Protein AF-W1XWA3-F1 (afdb_monomer_lite)

Organism: NCBI:txid408170

Sequence (116 aa):
ILGLGITKLSGGPGDVEVSDFYFTPQTKLNRTTYMIEDGETVELNLTFDAKNKDKIDKDKISYSLDDNKVCNYQKQTYNKCILVGVGEGTTTLRIYYDDKEIQAINIGVGDVDSND

Secondary structure (DSSP, 8-state):
------------SSSEEEEEEEEESPPEEETTEEEE-TT-EEEEEEEEEESSSSPP-GGGEEEEES-TTTEEEEEEETTEEEEEE-SSEEEEEEEEETTEEEEEEEEEES-TT---

Radius of gyration: 14.48 Å; chains: 1; bounding box: 33×37×45 Å

Structure (mmCIF, N/CA/C/O backbone):
data_AF-W1XWA3-F1
#
_entry.id   AF-W1XWA3-F1
#
loop_
_atom_site.group_PDB
_atom_site.id
_atom_site.type_symbol
_atom_site.label_atom_id
_atom_site.label_alt_id
_atom_site.label_comp_id
_atom_site.label_asym_id
_atom_site.label_entity_id
_atom_site.label_seq_id
_atom_site.pdbx_PDB_ins_code
_atom_site.Cartn_x
_atom_site.Cartn_y
_atom_site.Cartn_z
_atom_site.occupancy
_atom_site.B_iso_or_equiv
_atom_site.auth_seq_id
_atom_site.auth_comp_id
_atom_site.auth_asym_id
_atom_site.auth_atom_id
_atom_site.pdbx_PDB_model_num
ATOM 1 N N . ILE A 1 1 ? -2.652 28.202 -12.955 1.00 36.28 1 ILE A N 1
ATOM 2 C CA . ILE A 1 1 ? -3.182 27.712 -11.662 1.00 36.28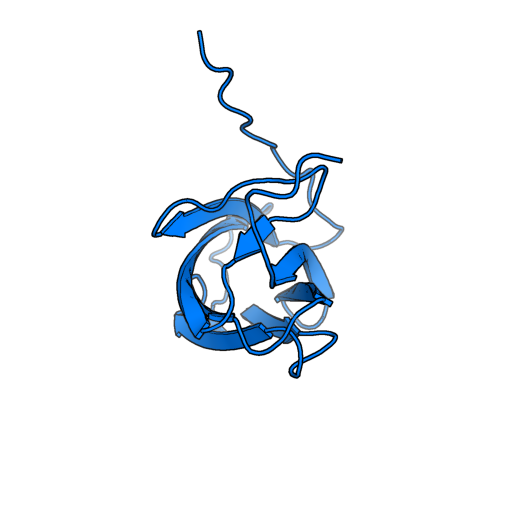 1 ILE A CA 1
ATOM 3 C C . ILE A 1 1 ? -3.273 26.201 -11.814 1.00 36.28 1 ILE A C 1
ATOM 5 O O . ILE A 1 1 ? -4.189 25.732 -12.473 1.00 36.28 1 ILE A O 1
ATOM 9 N N . LEU A 1 2 ? -2.238 25.470 -11.383 1.00 36.50 2 LEU A N 1
ATOM 10 C CA . LEU A 1 2 ? -2.232 24.005 -11.416 1.00 36.50 2 LEU A CA 1
ATOM 11 C C . LEU A 1 2 ? -3.295 23.549 -10.418 1.00 36.50 2 LEU A C 1
ATOM 13 O O . LEU A 1 2 ? -3.173 23.817 -9.224 1.00 36.50 2 LEU A O 1
ATOM 17 N N . GLY A 1 3 ? -4.392 22.999 -10.935 1.00 32.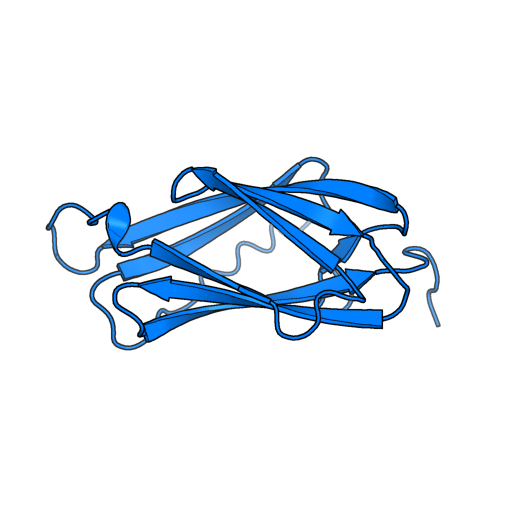41 3 GLY A N 1
ATOM 18 C CA . GLY A 1 3 ? -5.499 22.531 -10.118 1.00 32.41 3 GLY A CA 1
ATOM 19 C C . GLY A 1 3 ? -4.997 21.444 -9.184 1.00 32.41 3 GLY A C 1
ATOM 20 O O . GLY A 1 3 ? -4.574 20.388 -9.645 1.00 32.41 3 GLY A O 1
ATOM 21 N N . LEU A 1 4 ? -5.023 21.722 -7.880 1.00 45.44 4 LEU A N 1
ATOM 22 C CA . LEU A 1 4 ? -4.906 20.700 -6.856 1.00 45.44 4 LEU A CA 1
ATOM 23 C C . LEU A 1 4 ? -6.027 19.684 -7.098 1.00 45.44 4 LEU A C 1
ATOM 25 O O . LEU A 1 4 ? -7.193 19.963 -6.818 1.00 45.44 4 LEU A O 1
ATOM 29 N N . GLY A 1 5 ? -5.685 18.523 -7.646 1.00 36.00 5 GLY A N 1
ATOM 30 C CA . GLY A 1 5 ? -6.585 17.381 -7.735 1.00 36.00 5 GLY A CA 1
ATOM 31 C C . GLY A 1 5 ? -6.729 16.728 -6.366 1.00 36.00 5 GLY A C 1
ATOM 32 O O . GLY A 1 5 ? -6.271 15.609 -6.176 1.00 36.00 5 GLY A O 1
ATOM 33 N N . ILE A 1 6 ? -7.321 17.437 -5.402 1.00 45.97 6 ILE A N 1
ATOM 34 C CA . ILE A 1 6 ? -7.693 16.868 -4.104 1.00 45.97 6 ILE A CA 1
ATOM 35 C C . ILE A 1 6 ? -8.926 16.001 -4.363 1.00 45.97 6 ILE A C 1
ATOM 37 O O . ILE A 1 6 ? -10.059 16.485 -4.367 1.00 45.97 6 ILE A O 1
ATOM 41 N N . THR A 1 7 ? -8.712 14.727 -4.685 1.00 42.03 7 THR A N 1
ATOM 42 C CA . THR A 1 7 ? -9.821 13.788 -4.859 1.00 42.03 7 THR A CA 1
ATOM 43 C C . THR A 1 7 ? -10.262 13.348 -3.476 1.00 42.03 7 THR A C 1
ATOM 45 O O . THR A 1 7 ? -9.670 12.459 -2.878 1.00 42.03 7 THR A O 1
ATOM 48 N N . LYS A 1 8 ? -11.306 13.991 -2.951 1.00 42.47 8 LYS A N 1
ATOM 49 C CA . LYS A 1 8 ? -11.996 13.500 -1.762 1.00 42.47 8 LYS A CA 1
ATOM 50 C C . LYS A 1 8 ? -12.709 12.201 -2.140 1.00 42.47 8 LYS A C 1
ATOM 52 O O . LYS A 1 8 ? -13.696 12.226 -2.876 1.00 42.47 8 LYS A O 1
ATOM 57 N N . LEU A 1 9 ? -12.171 11.076 -1.686 1.00 52.88 9 LEU A N 1
ATOM 58 C CA . LEU A 1 9 ? -12.707 9.745 -1.950 1.00 52.88 9 LEU A CA 1
ATOM 59 C C . LEU A 1 9 ? -13.919 9.542 -1.033 1.00 52.88 9 LEU A C 1
ATOM 61 O O . LEU A 1 9 ? -13.797 9.562 0.186 1.00 52.88 9 LEU A O 1
ATOM 65 N N . SER A 1 10 ? -15.123 9.440 -1.602 1.00 45.22 10 SER A N 1
ATOM 66 C CA . SER A 1 10 ? -16.335 9.173 -0.821 1.00 45.22 10 SER A CA 1
ATOM 67 C C . SER A 1 10 ? -16.305 7.723 -0.330 1.00 45.22 10 SER A C 1
ATOM 69 O O . SER A 1 10 ? -16.428 6.804 -1.142 1.00 45.22 10 SER A O 1
ATOM 71 N N . GLY A 1 11 ? -16.100 7.535 0.976 1.00 45.41 11 GLY A N 1
ATOM 72 C CA . GLY A 1 11 ? -15.711 6.258 1.562 1.00 45.41 11 GLY A CA 1
ATOM 73 C C . GLY A 1 11 ? -16.776 5.169 1.584 1.00 45.41 11 GLY A C 1
ATOM 74 O O . GLY A 1 11 ? -17.981 5.420 1.701 1.00 45.41 11 GLY A O 1
ATOM 75 N N . GLY A 1 12 ? -16.277 3.934 1.534 1.00 46.88 12 GLY A N 1
ATOM 76 C CA . GLY A 1 12 ? -17.040 2.695 1.620 1.00 46.88 12 GLY A CA 1
ATOM 77 C C . GLY A 1 12 ? -17.830 2.515 2.929 1.00 46.88 12 GLY A C 1
ATOM 78 O O . GLY A 1 12 ? -17.842 3.385 3.804 1.00 46.88 12 GLY A O 1
ATOM 79 N N . PRO A 1 13 ? -18.520 1.375 3.093 1.00 50.94 13 PRO A N 1
ATOM 80 C CA . PRO A 1 13 ? -19.511 1.147 4.152 1.00 50.94 13 PRO A CA 1
ATOM 81 C C . PRO A 1 13 ? -18.935 0.983 5.578 1.00 50.94 13 PRO A C 1
ATOM 83 O O . PRO A 1 13 ? -19.663 0.559 6.472 1.00 50.94 13 PRO A O 1
ATOM 86 N N . GLY A 1 14 ? -17.648 1.262 5.802 1.00 61.34 14 GLY A N 1
ATOM 87 C CA . GLY A 1 14 ? -16.967 1.077 7.087 1.00 61.34 14 GLY A CA 1
ATOM 88 C C . GLY A 1 14 ? -16.882 2.342 7.946 1.00 61.34 14 GLY A C 1
ATOM 89 O O . GLY A 1 14 ? -17.054 3.456 7.453 1.00 61.34 14 GLY A O 1
ATOM 90 N N . ASP A 1 15 ? -16.570 2.155 9.231 1.00 80.06 15 ASP A N 1
ATOM 91 C CA . ASP A 1 15 ? -16.331 3.224 10.216 1.00 80.06 15 ASP A CA 1
ATOM 92 C C . ASP A 1 15 ? -15.074 4.058 9.925 1.00 80.06 15 ASP A C 1
ATOM 94 O O . ASP A 1 15 ? -14.908 5.133 10.498 1.00 80.06 15 ASP A O 1
ATOM 98 N N . VAL A 1 16 ? -14.201 3.572 9.038 1.00 88.81 16 VAL A N 1
ATOM 99 C CA . VAL A 1 16 ? -12.920 4.180 8.666 1.00 88.81 16 VAL A CA 1
ATOM 100 C C . VAL A 1 16 ? -12.838 4.306 7.146 1.00 88.81 16 VAL A C 1
ATOM 102 O O . VAL A 1 16 ? -13.225 3.387 6.423 1.00 88.81 16 VAL A O 1
ATOM 105 N N . GLU A 1 17 ? -12.315 5.427 6.661 1.00 91.31 17 GLU A N 1
ATOM 106 C CA . GLU A 1 17 ? -12.029 5.677 5.245 1.00 91.31 17 GLU A CA 1
ATOM 107 C C . GLU A 1 17 ? -10.626 6.268 5.059 1.00 91.31 17 GLU A C 1
ATOM 109 O O . GLU A 1 17 ? -10.050 6.828 5.993 1.00 91.31 17 GLU A O 1
ATOM 114 N N . VAL A 1 18 ? -10.068 6.142 3.851 1.00 93.00 18 VAL A N 1
ATOM 115 C CA . VAL A 1 18 ? -8.869 6.893 3.451 1.00 93.00 18 VAL A CA 1
ATOM 116 C C . VAL A 1 18 ? -9.323 8.276 2.995 1.00 93.00 18 VAL A C 1
ATOM 118 O O . VAL A 1 18 ? -9.998 8.396 1.975 1.00 93.00 18 VAL A O 1
ATOM 121 N N . SER A 1 19 ? -8.975 9.315 3.751 1.00 92.12 19 SER A N 1
ATOM 122 C CA . SER A 1 19 ? -9.372 10.695 3.446 1.00 92.12 19 SER A CA 1
ATOM 123 C C . SER A 1 19 ? -8.403 11.394 2.497 1.00 92.12 19 SER A C 1
ATOM 125 O O . SER A 1 19 ? -8.823 12.259 1.727 1.00 92.12 19 SER A O 1
ATOM 127 N N . ASP A 1 20 ? -7.127 11.003 2.530 1.00 94.81 20 ASP A N 1
ATOM 128 C CA . ASP A 1 20 ? -6.086 11.521 1.645 1.00 94.81 20 ASP A CA 1
ATOM 129 C C . ASP A 1 20 ? -4.904 10.547 1.536 1.00 94.81 20 ASP A C 1
ATOM 131 O O . ASP A 1 20 ? -4.669 9.727 2.433 1.00 94.81 20 ASP A O 1
ATOM 135 N N . PHE A 1 21 ? -4.129 10.659 0.459 1.00 96.50 21 PHE A N 1
ATOM 136 C CA . PHE A 1 21 ? -2.843 9.985 0.320 1.00 96.50 21 PHE A CA 1
ATOM 137 C C . PHE A 1 21 ? -1.909 10.715 -0.644 1.00 96.50 21 PHE A C 1
ATOM 139 O O . PHE A 1 21 ? -2.340 11.392 -1.574 1.00 96.50 21 PHE A O 1
ATOM 146 N N . TYR A 1 22 ? -0.604 10.535 -0.453 1.00 96.12 22 TYR A N 1
ATOM 147 C CA . TYR A 1 22 ? 0.410 11.101 -1.338 1.00 96.12 22 TYR A CA 1
ATOM 148 C C . TYR A 1 22 ? 1.676 10.243 -1.388 1.00 96.12 22 TYR A C 1
ATOM 150 O O . TYR A 1 22 ? 1.976 9.489 -0.457 1.00 96.12 22 TYR A O 1
ATOM 158 N N . PHE A 1 23 ? 2.442 10.403 -2.469 1.00 97.06 23 PHE A N 1
ATOM 159 C CA . PHE A 1 23 ? 3.719 9.719 -2.672 1.00 97.06 23 PHE A CA 1
ATOM 160 C C . PHE A 1 23 ? 4.913 10.635 -2.375 1.00 97.06 23 PHE A C 1
ATOM 162 O O . PHE A 1 23 ? 4.841 11.850 -2.573 1.00 97.06 23 PHE A O 1
ATOM 169 N N . THR A 1 24 ? 6.020 10.069 -1.896 1.00 96.06 24 THR A N 1
ATOM 170 C CA . THR A 1 24 ? 7.311 10.766 -1.768 1.00 96.06 24 THR A CA 1
ATOM 171 C C . THR A 1 24 ? 8.432 9.914 -2.376 1.00 96.06 24 THR A C 1
ATOM 173 O O . THR A 1 24 ? 8.704 8.847 -1.830 1.00 96.06 24 THR A O 1
ATOM 176 N N . PRO A 1 25 ? 9.101 10.363 -3.456 1.00 94.50 25 PRO A N 1
ATOM 177 C CA . PRO A 1 25 ? 8.768 11.541 -4.265 1.00 94.50 25 PRO A CA 1
ATOM 178 C C . PRO A 1 25 ? 7.370 11.440 -4.906 1.00 94.50 25 PRO A C 1
ATOM 180 O O . PRO A 1 25 ? 6.751 10.379 -4.923 1.00 94.50 25 PRO A O 1
ATOM 183 N N . GLN A 1 26 ? 6.844 12.569 -5.387 1.00 91.88 26 GLN A N 1
ATOM 184 C CA . GLN A 1 26 ? 5.544 12.598 -6.064 1.00 91.88 26 GLN A CA 1
ATOM 185 C C . GLN A 1 26 ? 5.607 11.787 -7.365 1.00 91.88 26 GLN A C 1
ATOM 187 O O . GLN A 1 26 ? 6.542 11.947 -8.146 1.00 91.88 26 GLN A O 1
ATOM 192 N N . THR A 1 27 ? 4.601 10.949 -7.603 1.00 89.25 27 THR A N 1
ATOM 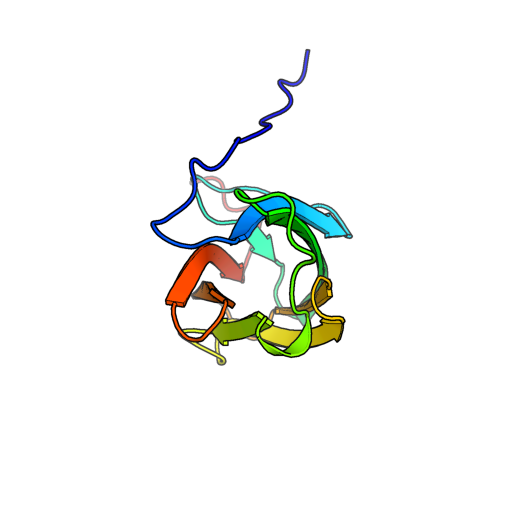193 C CA . THR A 1 27 ? 4.481 10.108 -8.802 1.00 89.25 27 THR A CA 1
ATOM 194 C C . THR A 1 27 ? 3.600 10.779 -9.855 1.00 89.25 27 THR A C 1
ATOM 196 O O . THR A 1 27 ? 2.720 11.584 -9.532 1.00 89.25 27 THR A O 1
ATOM 199 N N . LYS A 1 28 ? 3.810 10.457 -11.139 1.00 91.19 28 LYS A N 1
ATOM 200 C CA . LYS A 1 28 ? 2.908 10.926 -12.203 1.00 91.19 28 LYS A CA 1
ATOM 201 C C . LYS A 1 28 ? 1.617 10.109 -12.181 1.00 91.19 28 LYS A C 1
ATOM 203 O O . LYS A 1 28 ? 1.648 8.894 -12.009 1.00 91.19 28 LYS A O 1
ATOM 208 N N . LEU A 1 29 ? 0.486 10.774 -12.401 1.00 91.38 29 LEU A N 1
ATOM 209 C CA . LEU A 1 29 ? -0.813 10.125 -12.559 1.00 91.38 29 LEU A CA 1
ATOM 210 C C . LEU A 1 29 ? -1.133 9.988 -14.052 1.00 91.38 29 LEU A C 1
ATOM 212 O O . LEU A 1 29 ? -1.381 10.989 -14.724 1.00 91.38 29 LEU A O 1
ATOM 216 N N . ASN A 1 30 ? -1.155 8.759 -14.564 1.00 88.88 30 ASN A N 1
ATOM 217 C CA . ASN A 1 30 ? -1.642 8.448 -15.904 1.00 88.88 30 ASN A CA 1
ATOM 218 C C . ASN A 1 30 ? -3.074 7.908 -15.806 1.00 88.88 30 ASN A C 1
ATOM 220 O O . ASN A 1 30 ? -3.302 6.790 -15.340 1.00 88.88 30 ASN A O 1
ATOM 224 N N . ARG A 1 31 ? -4.054 8.720 -16.223 1.00 88.94 31 ARG A N 1
ATOM 225 C CA . ARG A 1 31 ? -5.495 8.476 -16.025 1.00 88.94 31 ARG A CA 1
ATOM 226 C C . ARG A 1 31 ? -5.827 8.261 -14.544 1.00 88.94 31 ARG A C 1
ATOM 228 O O . ARG A 1 31 ? -6.016 9.224 -13.814 1.00 88.94 31 ARG A O 1
ATOM 235 N N . THR A 1 32 ? -5.898 7.009 -14.108 1.00 90.81 32 THR A N 1
ATOM 236 C CA . THR A 1 32 ? -6.224 6.599 -12.734 1.00 90.81 32 THR A CA 1
ATOM 237 C C . THR A 1 32 ? -5.098 5.798 -12.083 1.00 90.81 32 THR A C 1
ATOM 239 O O . THR A 1 32 ? -5.323 5.193 -11.040 1.00 90.81 32 THR A O 1
ATOM 242 N N . THR A 1 33 ? -3.928 5.737 -12.720 1.00 94.75 33 THR A N 1
ATOM 243 C CA . THR A 1 33 ? -2.803 4.878 -12.342 1.00 94.75 33 THR A CA 1
ATOM 244 C C . THR A 1 33 ? -1.596 5.731 -11.982 1.00 94.75 33 THR A C 1
ATOM 246 O O . THR A 1 33 ? -1.140 6.543 -12.788 1.00 94.75 33 THR A O 1
ATOM 249 N N . TYR A 1 34 ? -1.083 5.558 -10.766 1.00 95.31 34 TYR A N 1
ATOM 250 C CA . TYR A 1 34 ? 0.131 6.227 -10.309 1.00 95.31 34 TYR A CA 1
ATOM 251 C C . TYR A 1 34 ? 1.351 5.459 -10.800 1.00 95.31 34 TYR A C 1
ATOM 253 O O . TYR A 1 34 ? 1.460 4.257 -10.571 1.00 95.31 34 TYR A O 1
ATOM 261 N N . MET A 1 35 ? 2.246 6.158 -11.484 1.00 95.25 35 MET A N 1
ATOM 262 C CA . MET A 1 35 ? 3.380 5.565 -12.179 1.00 95.25 35 MET A CA 1
ATOM 263 C C . MET A 1 35 ? 4.645 5.635 -11.320 1.00 95.25 35 MET A C 1
ATOM 265 O O . MET A 1 35 ? 5.009 6.712 -10.839 1.00 95.25 35 MET A O 1
ATOM 269 N N . ILE A 1 36 ? 5.301 4.491 -11.147 1.00 94.56 36 ILE A N 1
ATOM 270 C CA . ILE A 1 36 ? 6.603 4.320 -10.495 1.00 94.56 36 ILE A CA 1
ATOM 271 C C . ILE A 1 36 ? 7.570 3.795 -11.564 1.00 94.56 36 ILE A C 1
ATOM 273 O O . ILE A 1 36 ? 7.199 2.935 -12.359 1.00 94.56 36 ILE A O 1
ATOM 277 N N . GLU A 1 37 ? 8.793 4.312 -11.622 1.00 92.44 37 GLU A N 1
ATOM 278 C CA . GLU A 1 37 ? 9.804 3.773 -12.542 1.00 92.44 37 GLU A CA 1
ATOM 279 C C . GLU A 1 37 ? 10.257 2.373 -12.092 1.00 92.44 37 GLU A C 1
ATOM 281 O O . GLU A 1 37 ? 10.155 2.005 -10.918 1.00 92.44 37 GLU A O 1
ATOM 286 N N . ASP A 1 38 ? 10.744 1.559 -13.026 1.00 91.94 38 ASP A N 1
ATOM 287 C CA . ASP A 1 38 ? 11.269 0.237 -12.681 1.00 91.94 38 ASP A CA 1
ATOM 288 C C . ASP A 1 38 ? 12.510 0.356 -11.776 1.00 91.94 38 ASP A C 1
ATOM 290 O O . ASP A 1 38 ? 13.404 1.166 -12.020 1.00 91.94 38 ASP A O 1
ATOM 294 N N . GLY A 1 39 ? 12.547 -0.427 -10.696 1.00 92.00 39 GLY A N 1
ATOM 295 C CA . GLY A 1 39 ? 13.580 -0.367 -9.659 1.00 92.00 39 GLY A CA 1
ATOM 296 C C . GLY A 1 39 ? 13.493 0.826 -8.696 1.00 92.00 39 GLY A C 1
ATOM 297 O O . GLY A 1 39 ? 14.222 0.844 -7.700 1.00 92.00 39 GLY A O 1
ATOM 298 N N . GLU A 1 40 ? 12.608 1.798 -8.935 1.00 94.94 40 GLU A N 1
ATOM 299 C CA . GLU A 1 40 ? 12.452 2.963 -8.060 1.00 94.94 40 GLU A CA 1
ATOM 300 C C . GLU A 1 40 ? 11.657 2.645 -6.792 1.00 94.94 40 GLU A C 1
ATOM 302 O O . GLU A 1 40 ? 10.823 1.734 -6.731 1.00 94.94 40 GLU A O 1
ATOM 307 N N . THR A 1 41 ? 11.924 3.435 -5.751 1.00 96.12 41 THR A N 1
ATOM 308 C CA . THR A 1 41 ? 11.276 3.309 -4.443 1.00 96.12 41 THR A CA 1
ATOM 309 C C . THR A 1 41 ? 10.542 4.594 -4.081 1.00 96.12 41 THR A C 1
ATOM 311 O O . THR A 1 41 ? 11.130 5.672 -4.065 1.00 96.12 41 THR A O 1
ATOM 314 N N . VAL A 1 42 ? 9.266 4.477 -3.710 1.00 97.25 42 VAL A N 1
ATOM 315 C CA . VAL A 1 42 ? 8.443 5.615 -3.273 1.00 97.25 42 VAL A CA 1
ATOM 316 C C . VAL A 1 42 ? 7.772 5.334 -1.931 1.00 97.25 42 VAL A C 1
ATOM 318 O O . VAL A 1 42 ? 7.324 4.222 -1.652 1.00 97.25 42 VAL A O 1
ATOM 321 N N . GLU A 1 43 ? 7.662 6.352 -1.082 1.00 98.25 43 GLU A N 1
ATOM 322 C CA . GLU A 1 43 ? 6.852 6.282 0.133 1.00 98.25 43 GLU A CA 1
ATOM 323 C C . GLU A 1 43 ? 5.398 6.640 -0.176 1.00 98.25 43 GLU A C 1
ATOM 325 O O . GLU A 1 43 ? 5.118 7.764 -0.584 1.00 98.25 43 GLU A O 1
ATOM 330 N N . LEU A 1 44 ? 4.459 5.739 0.099 1.00 98.31 44 LEU A N 1
ATOM 331 C CA . LEU A 1 44 ? 3.033 6.047 0.173 1.00 98.31 44 LEU A CA 1
ATOM 332 C C . LEU A 1 44 ? 2.676 6.455 1.605 1.00 98.31 44 LEU A C 1
ATOM 334 O O . LEU A 1 44 ? 2.857 5.673 2.541 1.00 98.31 44 LEU A O 1
ATOM 338 N N . ASN A 1 45 ? 2.130 7.656 1.767 1.00 97.94 45 ASN A N 1
ATOM 339 C CA . ASN A 1 45 ? 1.638 8.185 3.035 1.00 97.94 45 ASN A CA 1
ATOM 340 C C . ASN A 1 45 ? 0.118 8.340 2.961 1.00 97.94 45 ASN A C 1
ATOM 342 O O . ASN A 1 45 ? -0.398 8.864 1.978 1.00 97.94 45 ASN A O 1
ATOM 346 N N . LEU A 1 46 ? -0.581 7.889 4.001 1.00 96.81 46 LEU A N 1
ATOM 347 C CA . LEU A 1 46 ? -2.041 7.833 4.067 1.00 96.81 46 LEU A CA 1
ATOM 348 C C . LEU A 1 46 ? -2.570 8.642 5.254 1.00 96.81 46 LEU A C 1
ATOM 350 O O . LEU A 1 46 ? -1.968 8.664 6.335 1.00 96.81 46 LEU A O 1
ATOM 354 N N . THR A 1 47 ? -3.740 9.241 5.063 1.00 95.56 47 THR A N 1
ATOM 355 C CA . THR A 1 47 ? -4.564 9.821 6.125 1.00 95.56 47 THR A CA 1
ATOM 356 C C . THR A 1 47 ? -5.863 9.033 6.207 1.00 95.56 47 THR A C 1
ATOM 358 O O . THR A 1 47 ? -6.500 8.763 5.189 1.00 95.56 47 THR A O 1
ATOM 361 N N . PHE A 1 48 ? -6.233 8.638 7.424 1.00 92.81 48 PHE A N 1
ATOM 362 C CA . PHE A 1 48 ? -7.473 7.921 7.689 1.00 92.81 48 PHE A CA 1
ATOM 363 C C . PHE A 1 48 ? -8.386 8.770 8.561 1.00 92.81 48 PHE A C 1
ATOM 365 O O . PHE A 1 48 ? -7.937 9.291 9.586 1.00 92.81 48 PHE A O 1
ATOM 372 N N . ASP A 1 49 ? -9.663 8.808 8.201 1.00 90.94 49 ASP A N 1
ATOM 373 C CA . ASP A 1 49 ? -10.709 9.453 8.985 1.00 90.94 49 ASP A CA 1
ATOM 374 C C . ASP A 1 49 ? -11.668 8.391 9.527 1.00 90.94 49 ASP A C 1
ATOM 376 O O . ASP A 1 49 ? -11.995 7.415 8.848 1.00 90.94 49 ASP A O 1
ATOM 380 N N . ALA A 1 50 ? -12.128 8.588 10.763 1.00 87.88 50 ALA A N 1
ATOM 381 C CA . ALA A 1 50 ? -13.200 7.794 11.346 1.00 87.88 50 ALA A CA 1
ATOM 382 C C . ALA A 1 50 ? -14.530 8.542 11.189 1.00 87.88 50 ALA A C 1
ATOM 384 O O . ALA A 1 50 ? -14.644 9.710 11.571 1.00 87.88 50 ALA A O 1
ATOM 385 N N . LYS A 1 51 ? -15.549 7.873 10.643 1.00 79.56 51 LYS A N 1
ATOM 386 C CA . LYS A 1 51 ? -16.895 8.448 10.461 1.00 79.56 51 LYS A CA 1
ATOM 387 C C . LYS A 1 51 ? -17.589 8.685 11.801 1.00 79.56 51 LYS A C 1
ATOM 389 O O . LYS A 1 51 ? -18.312 9.665 11.974 1.00 79.56 51 LYS A O 1
ATOM 394 N N . ASN A 1 52 ? -17.321 7.805 12.758 1.00 74.06 52 ASN A N 1
ATOM 395 C CA . ASN A 1 52 ? -17.755 7.917 14.141 1.00 74.06 52 ASN A CA 1
ATOM 396 C C . ASN A 1 52 ? -16.555 8.400 14.964 1.00 74.06 52 ASN A C 1
ATOM 398 O O . ASN A 1 52 ? -15.432 8.012 14.671 1.00 74.06 52 ASN A O 1
ATOM 402 N N . LYS A 1 53 ? -16.761 9.260 15.974 1.00 66.00 53 LYS A N 1
ATOM 403 C CA . LYS A 1 53 ? -15.697 9.939 16.762 1.00 66.00 53 LYS A CA 1
ATOM 404 C C . LYS A 1 53 ? -14.765 8.996 17.554 1.00 66.00 53 LYS A C 1
ATOM 406 O O . LYS A 1 53 ? -14.033 9.452 18.434 1.00 66.00 53 LYS A O 1
ATOM 411 N N . ASP A 1 54 ? -14.820 7.704 17.275 1.00 72.56 54 ASP A N 1
ATOM 412 C CA . ASP A 1 54 ? -13.974 6.687 17.855 1.00 72.56 54 ASP A CA 1
ATOM 413 C C . ASP A 1 54 ? -12.552 6.776 17.301 1.00 72.56 54 ASP A C 1
ATOM 415 O O . ASP A 1 54 ? -12.279 7.234 16.189 1.00 72.56 54 ASP A O 1
ATOM 419 N N . LYS A 1 55 ? -11.609 6.332 18.125 1.00 84.12 55 LYS A N 1
ATOM 420 C CA . LYS A 1 55 ? -10.211 6.230 17.730 1.00 84.12 55 LYS A CA 1
ATOM 421 C C . LYS A 1 55 ? -10.058 5.076 16.738 1.00 84.12 55 LYS A C 1
ATOM 423 O O . LYS A 1 55 ? -10.469 3.959 17.031 1.00 84.12 55 LYS A O 1
ATOM 428 N N . ILE A 1 56 ? -9.382 5.332 15.620 1.00 89.62 56 ILE A N 1
ATOM 429 C CA . ILE A 1 56 ? -9.021 4.295 14.646 1.00 89.62 56 ILE A CA 1
ATOM 430 C C . ILE A 1 56 ? -8.115 3.256 15.315 1.00 89.62 56 ILE A C 1
ATOM 432 O O . ILE A 1 56 ? -7.046 3.590 15.842 1.00 89.62 56 ILE A O 1
ATOM 436 N N . ASP A 1 57 ? -8.539 1.995 15.262 1.00 91.56 57 ASP A N 1
ATOM 437 C CA . ASP A 1 57 ? -7.715 0.849 15.640 1.00 91.56 57 ASP A CA 1
ATOM 438 C C . ASP A 1 57 ? -6.687 0.555 14.535 1.00 91.56 57 ASP A C 1
ATOM 440 O O . ASP A 1 57 ? -7.018 0.112 13.437 1.00 91.56 57 ASP A O 1
ATOM 444 N N . LYS A 1 58 ? -5.419 0.843 14.820 1.00 92.62 58 LYS A N 1
ATOM 445 C CA . LYS A 1 58 ? -4.323 0.790 13.844 1.00 92.62 58 LYS A CA 1
ATOM 446 C C . LYS A 1 58 ? -3.924 -0.636 13.472 1.00 92.62 58 LYS A C 1
ATOM 448 O O . LYS A 1 58 ? -3.348 -0.835 12.399 1.00 92.62 58 LYS A O 1
ATOM 453 N N . ASP A 1 59 ? -4.226 -1.602 14.335 1.00 92.62 59 ASP A N 1
ATOM 454 C CA . ASP A 1 59 ? -3.858 -3.004 14.132 1.00 92.62 59 ASP A CA 1
ATOM 455 C C . ASP A 1 59 ? -4.797 -3.685 13.130 1.00 92.62 59 ASP A C 1
ATOM 457 O O . ASP A 1 59 ? -4.406 -4.637 12.459 1.00 92.62 59 ASP A O 1
ATOM 461 N N . LYS A 1 60 ? -5.995 -3.121 12.939 1.00 93.44 60 LYS A N 1
ATOM 462 C CA . LYS A 1 60 ? -6.973 -3.548 11.931 1.00 93.44 60 LYS A CA 1
ATOM 463 C C . LYS A 1 60 ? -6.680 -3.047 10.517 1.00 93.44 60 LYS A C 1
ATOM 465 O O . LYS A 1 60 ? -7.380 -3.449 9.591 1.00 93.44 60 LYS A O 1
ATOM 470 N N . ILE A 1 61 ? -5.684 -2.172 10.340 1.00 95.06 61 ILE A N 1
ATOM 471 C CA . ILE A 1 61 ? -5.275 -1.690 9.017 1.00 95.06 61 ILE A CA 1
ATOM 472 C C . ILE A 1 61 ? -4.320 -2.691 8.374 1.00 95.06 61 ILE A C 1
ATOM 474 O O . ILE A 1 61 ? -3.198 -2.910 8.856 1.00 95.06 61 ILE A O 1
ATOM 478 N N . SER A 1 62 ? -4.729 -3.233 7.236 1.00 96.31 62 SER A N 1
ATOM 479 C CA . SER A 1 62 ? -3.923 -4.144 6.431 1.00 96.31 62 SER A CA 1
ATOM 480 C C . SER A 1 62 ? -3.877 -3.702 4.970 1.00 96.31 62 SER A C 1
ATOM 482 O O . SER A 1 62 ? -4.637 -2.847 4.516 1.00 96.31 62 SER A O 1
ATOM 484 N N . TYR A 1 63 ? -2.904 -4.257 4.258 1.00 97.56 63 TYR A N 1
ATOM 485 C CA . TYR A 1 63 ? -2.607 -3.951 2.868 1.00 97.56 63 TYR A CA 1
ATOM 486 C C . TYR A 1 63 ? -2.447 -5.267 2.125 1.00 97.56 63 TYR A C 1
ATOM 488 O O . TYR A 1 63 ? -1.921 -6.221 2.707 1.00 97.56 63 TYR A O 1
ATOM 496 N N . SER A 1 64 ? -2.827 -5.298 0.856 1.00 97.19 64 SER A N 1
ATOM 497 C CA . SER A 1 64 ? -2.465 -6.365 -0.072 1.00 97.19 64 SER A CA 1
ATOM 498 C C . SER A 1 64 ? -2.180 -5.786 -1.449 1.00 97.19 64 SER A C 1
ATOM 500 O O . SER A 1 64 ? -2.549 -4.652 -1.755 1.00 97.19 64 SER A O 1
ATOM 502 N N . LEU A 1 65 ? -1.527 -6.581 -2.284 1.00 97.12 65 LEU A N 1
ATOM 503 C CA . LEU A 1 65 ? -1.216 -6.222 -3.656 1.00 97.12 65 LEU A CA 1
ATOM 504 C C . LEU A 1 65 ? -1.691 -7.346 -4.575 1.00 97.12 65 LEU A C 1
ATOM 506 O O . LEU A 1 65 ? -1.435 -8.513 -4.275 1.00 97.12 65 LEU A O 1
ATOM 510 N N . ASP A 1 66 ? -2.376 -6.994 -5.661 1.00 98.06 66 ASP A N 1
ATOM 511 C CA . ASP A 1 66 ? -2.952 -7.982 -6.585 1.00 98.06 66 ASP A CA 1
ATOM 512 C C . ASP A 1 66 ? -1.868 -8.756 -7.362 1.00 98.06 66 ASP A C 1
ATOM 514 O O . ASP A 1 66 ? -1.983 -9.967 -7.549 1.00 98.06 66 ASP A O 1
ATOM 518 N N . ASP A 1 67 ? -0.789 -8.079 -7.767 1.00 97.38 67 ASP A N 1
ATOM 519 C CA . ASP A 1 67 ? 0.383 -8.683 -8.417 1.00 97.38 67 ASP A CA 1
ATOM 520 C C . ASP A 1 67 ? 1.690 -8.126 -7.834 1.00 97.38 67 ASP A C 1
ATOM 522 O O . ASP A 1 67 ? 1.994 -6.938 -7.993 1.00 97.38 67 ASP A O 1
ATOM 526 N N . ASN A 1 68 ? 2.461 -8.998 -7.173 1.00 96.38 68 ASN A N 1
ATOM 527 C CA . ASN A 1 68 ? 3.744 -8.671 -6.549 1.00 96.38 68 ASN A CA 1
ATOM 528 C C . ASN A 1 68 ? 4.959 -8.757 -7.487 1.00 96.38 68 ASN A C 1
ATOM 530 O O . ASN A 1 68 ? 6.086 -8.490 -7.065 1.00 96.38 68 ASN A O 1
ATOM 534 N N . LYS A 1 69 ? 4.744 -9.156 -8.744 1.00 96.56 69 LYS A N 1
ATOM 535 C CA . LYS A 1 69 ? 5.772 -9.151 -9.790 1.00 96.56 69 LYS A CA 1
ATOM 536 C C . LYS A 1 69 ? 5.889 -7.789 -10.467 1.00 96.56 69 LYS A C 1
ATOM 538 O O . LYS A 1 69 ? 6.926 -7.512 -11.052 1.00 96.56 69 LYS A O 1
ATOM 543 N N . VAL A 1 70 ? 4.844 -6.962 -10.379 1.00 97.19 70 VAL A N 1
ATOM 544 C CA . VAL A 1 70 ? 4.823 -5.594 -10.919 1.00 97.19 70 VAL A CA 1
ATOM 545 C C . VAL A 1 70 ? 5.379 -4.604 -9.899 1.00 97.19 70 VAL A C 1
ATOM 547 O O . VAL A 1 70 ? 6.309 -3.858 -10.180 1.00 97.19 70 VAL A O 1
ATOM 550 N N . CYS A 1 71 ? 4.840 -4.617 -8.683 1.00 97.88 71 CYS A N 1
ATOM 551 C CA . CYS A 1 71 ? 5.283 -3.776 -7.573 1.00 97.88 71 CYS A CA 1
ATOM 552 C C . CYS A 1 71 ? 5.420 -4.647 -6.322 1.00 97.88 71 CYS A C 1
ATOM 554 O O . CYS A 1 71 ? 4.846 -5.725 -6.254 1.00 97.88 71 CYS A O 1
ATOM 556 N N . ASN A 1 72 ? 6.150 -4.203 -5.310 1.00 97.31 72 ASN A N 1
ATOM 557 C CA . ASN A 1 72 ? 6.109 -4.812 -3.984 1.00 97.31 72 ASN A CA 1
ATOM 558 C C . ASN A 1 72 ? 5.938 -3.723 -2.925 1.00 97.31 72 ASN A C 1
ATOM 560 O O . ASN A 1 72 ? 6.228 -2.556 -3.189 1.00 97.31 72 ASN A O 1
ATOM 564 N N . TYR A 1 73 ? 5.470 -4.085 -1.731 1.00 97.44 73 TYR A N 1
ATOM 565 C CA . TYR A 1 73 ? 5.294 -3.128 -0.644 1.00 97.44 73 TYR A CA 1
ATOM 566 C C . TYR A 1 73 ? 5.851 -3.623 0.688 1.00 97.44 73 TYR A C 1
ATOM 568 O O . TYR A 1 73 ? 5.815 -4.808 1.017 1.00 97.44 73 TYR A O 1
ATOM 576 N N . GLN A 1 74 ? 6.303 -2.674 1.503 1.00 97.19 74 GLN A N 1
ATOM 577 C CA . GLN A 1 74 ? 6.650 -2.886 2.900 1.00 97.19 74 GLN A CA 1
ATOM 578 C C . GLN A 1 74 ? 5.874 -1.902 3.775 1.00 97.19 74 GLN A C 1
ATOM 580 O O . GLN A 1 74 ? 6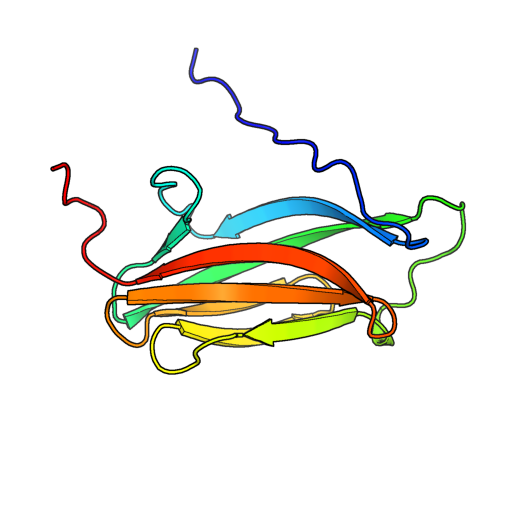.062 -0.687 3.688 1.00 97.19 74 GLN A O 1
ATOM 585 N N . LYS A 1 75 ? 5.017 -2.422 4.659 1.00 95.88 75 LYS A N 1
ATOM 586 C CA . LYS A 1 75 ? 4.343 -1.618 5.688 1.00 95.88 75 LYS A CA 1
ATOM 587 C C . LYS A 1 75 ? 5.381 -1.117 6.701 1.00 95.88 75 LYS A C 1
ATOM 589 O O . LYS A 1 75 ? 6.016 -1.925 7.371 1.00 95.88 75 LYS A O 1
ATOM 594 N N . GLN A 1 76 ? 5.528 0.201 6.820 1.00 97.00 76 GLN A N 1
ATOM 595 C CA . GLN A 1 76 ? 6.385 0.843 7.829 1.00 97.00 76 GLN A CA 1
ATOM 596 C C . GLN A 1 76 ? 5.576 1.174 9.082 1.00 97.00 76 GLN A C 1
ATOM 598 O O . GLN A 1 76 ? 5.973 0.877 10.206 1.00 97.00 76 GLN A O 1
ATOM 603 N N . THR A 1 77 ? 4.395 1.758 8.882 1.00 96.62 77 THR A N 1
ATOM 604 C CA . THR A 1 77 ? 3.409 2.040 9.930 1.00 96.62 77 THR A CA 1
ATOM 605 C C . THR A 1 77 ? 2.012 1.721 9.405 1.00 96.62 77 THR A C 1
ATOM 607 O O . THR A 1 77 ? 1.829 1.368 8.243 1.00 96.62 77 THR A O 1
ATOM 610 N N . TYR A 1 78 ? 0.985 1.857 10.247 1.00 94.69 78 TYR A N 1
ATOM 611 C CA . TYR A 1 78 ? -0.406 1.715 9.805 1.00 94.69 78 TYR A CA 1
ATOM 612 C C . TYR A 1 78 ? -0.785 2.662 8.657 1.00 94.69 78 TYR A C 1
ATOM 614 O O . TYR A 1 78 ? -1.701 2.333 7.922 1.00 94.69 78 TYR A O 1
ATOM 622 N N . ASN A 1 79 ? -0.084 3.787 8.479 1.00 96.19 79 ASN A N 1
ATOM 623 C CA . ASN A 1 79 ? -0.387 4.821 7.489 1.00 96.19 79 ASN A CA 1
ATOM 624 C C . ASN A 1 79 ? 0.776 5.153 6.544 1.00 96.19 79 ASN A C 1
ATOM 626 O O . ASN A 1 79 ? 0.763 6.201 5.899 1.00 96.19 79 ASN A O 1
ATOM 630 N N . LYS A 1 80 ? 1.792 4.288 6.490 1.00 97.81 80 LYS A N 1
ATOM 631 C CA . LYS A 1 80 ? 2.939 4.450 5.602 1.00 97.81 80 LYS A CA 1
ATOM 632 C C . LYS A 1 80 ? 3.379 3.108 5.033 1.00 97.81 80 L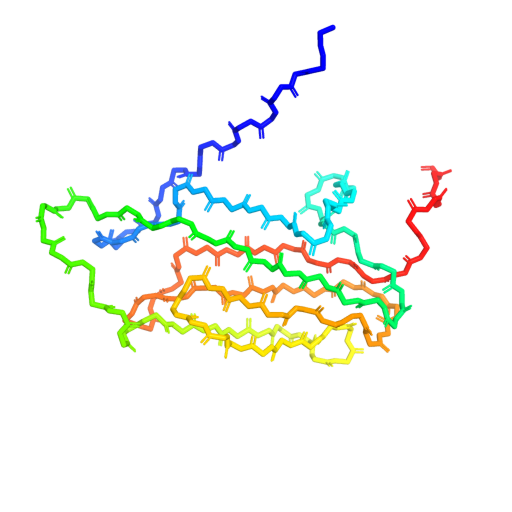YS A C 1
ATOM 634 O O . LYS A 1 80 ? 3.670 2.175 5.791 1.00 97.81 80 LYS A O 1
ATOM 639 N N . CYS A 1 81 ? 3.526 3.059 3.715 1.00 97.94 81 CYS A N 1
ATOM 640 C CA . CYS A 1 81 ? 4.129 1.951 2.982 1.00 97.94 81 CYS A CA 1
ATOM 641 C C . CYS A 1 81 ? 5.314 2.449 2.153 1.00 97.94 81 CYS A C 1
ATOM 643 O O . CYS A 1 81 ? 5.279 3.553 1.621 1.00 97.94 81 CYS A O 1
ATOM 645 N N . ILE A 1 82 ? 6.342 1.620 2.013 1.00 98.12 82 ILE A N 1
ATOM 646 C CA . ILE A 1 82 ? 7.336 1.757 0.946 1.00 98.12 82 ILE A CA 1
ATOM 647 C C . ILE A 1 82 ? 6.857 0.900 -0.218 1.00 98.12 82 ILE A C 1
ATOM 649 O O . ILE A 1 82 ? 6.556 -0.271 0.006 1.00 98.12 82 ILE A O 1
ATOM 653 N N .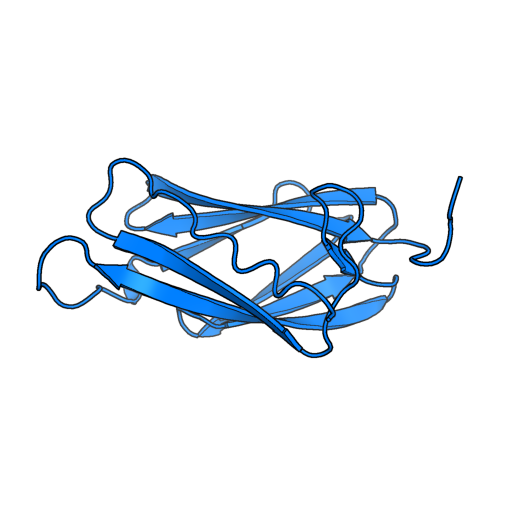 LEU A 1 83 ? 6.769 1.469 -1.415 1.00 98.00 83 LEU A N 1
ATOM 654 C CA . LEU A 1 83 ? 6.489 0.754 -2.656 1.00 98.00 83 LEU A CA 1
ATOM 655 C C . LEU A 1 83 ? 7.759 0.690 -3.497 1.00 98.00 83 LEU A C 1
ATOM 657 O O . LEU A 1 83 ? 8.481 1.681 -3.587 1.00 98.00 83 LEU A O 1
ATOM 661 N N . VAL A 1 84 ? 8.007 -0.460 -4.114 1.00 97.19 84 VAL A N 1
ATOM 662 C CA . VAL A 1 84 ? 9.164 -0.698 -4.984 1.00 97.19 84 VAL A CA 1
ATOM 663 C C . VAL A 1 84 ? 8.660 -1.163 -6.345 1.00 97.19 84 VAL A C 1
ATOM 665 O O . VAL A 1 84 ? 7.855 -2.097 -6.400 1.00 97.19 84 VAL A O 1
ATOM 668 N N . GLY A 1 85 ? 9.098 -0.517 -7.425 1.00 96.50 85 GLY A N 1
ATOM 669 C CA . GLY A 1 85 ? 8.884 -1.004 -8.788 1.00 96.50 85 GLY A CA 1
ATOM 670 C C . GLY A 1 85 ? 9.697 -2.278 -9.029 1.00 96.50 85 GLY A C 1
ATOM 671 O O . GLY A 1 85 ? 10.887 -2.305 -8.726 1.00 96.50 85 GLY A O 1
ATOM 672 N N . VAL A 1 86 ? 9.051 -3.350 -9.496 1.00 95.62 86 VAL A N 1
ATOM 673 C CA . VAL A 1 86 ? 9.685 -4.673 -9.677 1.00 95.62 86 VAL A CA 1
ATOM 674 C C . VAL A 1 86 ? 9.716 -5.105 -11.140 1.00 95.62 86 VAL A C 1
ATOM 676 O O . VAL A 1 86 ? 10.672 -5.754 -11.561 1.00 95.62 86 VAL A O 1
ATOM 679 N N . GLY A 1 87 ? 8.660 -4.811 -11.894 1.00 94.69 87 GLY A N 1
ATOM 680 C CA . GLY A 1 87 ? 8.573 -5.176 -13.299 1.00 94.69 87 GLY A CA 1
ATOM 681 C C . GLY A 1 87 ? 7.459 -4.426 -14.007 1.00 94.69 87 GLY A C 1
ATOM 682 O O . GLY A 1 87 ? 6.470 -4.031 -13.390 1.00 94.69 87 GLY A O 1
ATOM 683 N N . GLU A 1 88 ? 7.622 -4.232 -15.313 1.00 94.94 88 GLU A N 1
ATOM 684 C CA . GLU A 1 88 ? 6.674 -3.468 -16.120 1.00 94.94 88 GLU A CA 1
ATOM 685 C C . GLU A 1 88 ? 5.254 -4.051 -16.069 1.00 94.94 88 GLU A C 1
ATOM 687 O O . GLU A 1 88 ? 5.042 -5.256 -16.237 1.00 94.94 88 GLU A O 1
ATOM 692 N N . GLY A 1 89 ? 4.260 -3.186 -15.864 1.00 95.50 89 GLY A N 1
ATOM 693 C CA . GLY A 1 89 ? 2.854 -3.574 -15.824 1.00 95.50 89 GLY A CA 1
ATOM 694 C C . GLY A 1 89 ? 2.013 -2.711 -14.893 1.00 95.50 89 GLY A C 1
ATOM 695 O O . GLY A 1 89 ? 2.409 -1.625 -14.477 1.00 95.50 89 GLY A O 1
ATOM 696 N N . THR A 1 90 ? 0.822 -3.201 -14.555 1.00 96.62 90 THR A N 1
ATOM 697 C CA . THR A 1 90 ? -0.090 -2.535 -13.618 1.00 96.62 90 THR A CA 1
ATOM 698 C C . THR A 1 90 ? -0.573 -3.502 -12.553 1.00 96.62 90 THR A C 1
ATOM 700 O O . THR A 1 90 ? -0.885 -4.652 -12.852 1.00 96.62 90 THR A O 1
ATOM 703 N N . THR A 1 91 ? -0.696 -3.016 -11.327 1.00 98.12 91 THR A N 1
ATOM 704 C CA . THR A 1 91 ? -1.213 -3.747 -10.172 1.00 98.12 91 THR A CA 1
ATOM 705 C C . THR A 1 91 ? -2.077 -2.814 -9.326 1.00 98.12 91 THR A C 1
ATOM 707 O O . THR A 1 91 ? -2.124 -1.603 -9.556 1.00 98.12 91 THR A O 1
ATOM 710 N N . THR A 1 92 ? -2.773 -3.359 -8.336 1.00 98.38 92 THR A N 1
ATOM 711 C CA . THR A 1 92 ? -3.610 -2.576 -7.425 1.00 98.38 92 THR A CA 1
ATOM 712 C C . THR A 1 92 ? -3.171 -2.839 -5.994 1.00 98.38 92 THR A C 1
ATOM 714 O O . THR A 1 92 ? -3.172 -3.982 -5.535 1.00 98.38 92 THR A O 1
ATOM 717 N N . LEU A 1 93 ? -2.802 -1.770 -5.284 1.00 98.25 93 LEU A N 1
ATOM 718 C CA . LEU A 1 93 ? -2.633 -1.793 -3.836 1.00 98.25 93 LEU A CA 1
ATOM 719 C C . LEU A 1 93 ? -4.010 -1.626 -3.196 1.00 98.25 93 LEU A C 1
ATOM 721 O O . LEU A 1 93 ? -4.674 -0.605 -3.392 1.00 98.25 93 LEU A O 1
ATOM 725 N N . ARG A 1 94 ? -4.428 -2.621 -2.422 1.00 97.69 94 ARG A N 1
ATOM 726 C CA . ARG A 1 94 ? -5.693 -2.621 -1.689 1.00 97.69 94 ARG A CA 1
ATOM 727 C C . ARG A 1 94 ? -5.434 -2.364 -0.216 1.00 97.69 94 ARG A C 1
ATOM 729 O O . ARG A 1 94 ? -4.500 -2.914 0.369 1.00 97.69 94 ARG A O 1
ATOM 736 N N . ILE A 1 95 ? -6.259 -1.511 0.369 1.00 96.69 95 ILE A N 1
ATOM 737 C CA . ILE A 1 95 ? -6.160 -1.062 1.754 1.00 96.69 95 ILE A CA 1
ATOM 738 C C . ILE A 1 95 ? -7.441 -1.483 2.455 1.00 96.69 95 ILE A C 1
ATOM 740 O O . ILE A 1 95 ? -8.542 -1.208 1.968 1.00 96.69 95 ILE A O 1
ATOM 744 N N . TYR A 1 96 ? -7.291 -2.128 3.605 1.00 94.88 96 TYR A N 1
ATOM 745 C CA . TYR A 1 96 ? -8.393 -2.704 4.359 1.00 94.88 96 TYR A CA 1
ATOM 746 C C . TYR A 1 96 ? -8.433 -2.164 5.782 1.00 94.88 96 TYR A C 1
ATOM 748 O O . TYR A 1 96 ? -7.402 -1.830 6.371 1.00 94.88 96 TYR A O 1
ATOM 756 N N . TYR A 1 97 ? -9.636 -2.154 6.344 1.00 93.31 97 TYR A N 1
ATOM 757 C CA . TYR A 1 97 ? -9.883 -2.021 7.771 1.00 93.31 97 TYR A CA 1
ATOM 758 C C . TYR A 1 97 ? -10.809 -3.154 8.214 1.00 93.31 97 TYR A C 1
ATOM 760 O O . TYR A 1 97 ? -11.918 -3.269 7.692 1.00 93.31 97 TYR A O 1
ATOM 768 N N . ASP A 1 98 ? -10.364 -3.982 9.164 1.00 91.94 98 ASP A N 1
ATOM 769 C CA . ASP A 1 98 ? -11.152 -5.117 9.684 1.00 91.94 98 ASP A CA 1
ATOM 770 C C . ASP A 1 98 ? -11.614 -6.064 8.555 1.00 91.94 98 ASP A C 1
ATOM 772 O O . ASP A 1 98 ? -12.796 -6.378 8.418 1.00 91.94 98 ASP A O 1
ATOM 776 N N . ASP A 1 99 ? -10.671 -6.427 7.678 1.00 91.25 99 ASP A N 1
ATOM 777 C CA . ASP A 1 99 ? -10.859 -7.268 6.484 1.00 91.25 99 ASP A CA 1
ATOM 778 C C . ASP A 1 99 ? -11.827 -6.717 5.417 1.00 91.25 99 ASP A C 1
ATOM 780 O O . ASP A 1 99 ? -12.115 -7.383 4.419 1.00 91.25 99 ASP A O 1
ATOM 784 N N . LYS A 1 100 ? -12.301 -5.474 5.564 1.00 91.88 100 LYS A N 1
ATOM 785 C CA . LYS A 1 100 ? -13.114 -4.780 4.555 1.00 91.88 100 LYS A CA 1
ATOM 786 C C . LYS A 1 100 ? -12.259 -3.809 3.764 1.00 91.88 100 LYS A C 1
ATOM 788 O O . LYS A 1 100 ? -11.568 -2.978 4.347 1.00 91.88 100 LYS A O 1
ATOM 793 N N . GLU A 1 101 ? -12.327 -3.894 2.438 1.00 94.31 101 GLU A N 1
ATOM 794 C CA . GLU A 1 101 ? -11.631 -2.951 1.563 1.00 94.31 101 GLU A CA 1
ATOM 795 C C . GLU A 1 101 ? -12.205 -1.544 1.763 1.00 94.31 101 GLU A C 1
ATOM 797 O O . GLU A 1 101 ? -13.420 -1.338 1.685 1.00 94.31 101 GLU A O 1
ATOM 802 N N . ILE A 1 102 ? -11.323 -0.585 2.036 1.00 93.50 102 ILE A N 1
ATOM 803 C CA . ILE A 1 102 ? -11.672 0.829 2.218 1.00 93.50 102 ILE A CA 1
ATOM 804 C C . ILE A 1 102 ? -11.107 1.718 1.110 1.00 93.50 102 ILE A C 1
ATOM 806 O O . ILE A 1 102 ? -11.639 2.804 0.897 1.00 93.50 102 ILE A O 1
ATOM 810 N N . GLN A 1 103 ? -10.060 1.270 0.406 1.00 94.94 103 GLN A N 1
ATOM 811 C CA . GLN A 1 103 ? -9.480 1.979 -0.734 1.00 94.94 103 GLN A CA 1
ATOM 812 C C . GLN A 1 103 ? -8.686 1.027 -1.638 1.00 94.94 103 GLN A C 1
ATOM 814 O O . GLN A 1 103 ? -8.007 0.120 -1.159 1.00 94.94 103 GLN A O 1
ATOM 819 N N . ALA A 1 104 ? -8.706 1.305 -2.941 1.00 96.50 104 ALA A N 1
ATOM 820 C CA . ALA A 1 104 ? -7.834 0.691 -3.935 1.00 96.50 104 ALA A CA 1
ATOM 821 C C . ALA A 1 104 ? -7.047 1.781 -4.680 1.00 96.50 104 ALA A C 1
ATOM 823 O O . ALA A 1 104 ? -7.613 2.809 -5.061 1.00 96.50 104 ALA A O 1
ATOM 824 N N . ILE A 1 105 ? -5.745 1.580 -4.869 1.00 96.81 105 ILE A N 1
ATOM 825 C CA . ILE A 1 105 ? -4.851 2.507 -5.573 1.00 96.81 105 ILE A CA 1
ATOM 826 C C . ILE A 1 105 ? -4.193 1.742 -6.719 1.00 96.81 105 ILE A C 1
ATOM 828 O O . ILE A 1 105 ? -3.481 0.766 -6.486 1.00 96.81 105 ILE A O 1
ATOM 832 N N . ASN A 1 106 ? -4.429 2.177 -7.957 1.00 97.19 106 ASN A N 1
ATOM 833 C CA . ASN A 1 106 ? -3.791 1.570 -9.122 1.00 97.19 106 ASN A CA 1
ATOM 834 C C . ASN A 1 106 ? -2.354 2.071 -9.247 1.00 97.19 106 ASN A C 1
ATOM 836 O O . ASN A 1 106 ? -2.112 3.281 -9.262 1.00 97.19 106 ASN A O 1
ATOM 840 N N . ILE A 1 107 ? -1.427 1.130 -9.372 1.00 97.12 107 ILE A N 1
ATOM 841 C CA . ILE A 1 107 ? 0.006 1.363 -9.500 1.00 97.12 107 ILE A CA 1
ATOM 842 C C . ILE A 1 107 ? 0.458 0.811 -10.847 1.00 97.12 107 ILE A C 1
ATOM 844 O O . ILE A 1 107 ? 0.159 -0.332 -11.187 1.00 97.12 107 ILE A O 1
ATOM 848 N N . GLY A 1 108 ? 1.164 1.627 -11.614 1.00 96.25 108 GLY A N 1
ATOM 849 C CA . GLY A 1 108 ? 1.836 1.230 -12.842 1.00 96.25 108 GLY A CA 1
ATOM 850 C C . GLY A 1 108 ? 3.339 1.276 -12.634 1.00 96.25 108 GLY A C 1
ATOM 851 O O . GLY A 1 108 ? 3.835 2.187 -11.972 1.00 96.25 108 GLY A O 1
ATOM 852 N N . VAL A 1 109 ? 4.046 0.306 -13.197 1.00 96.31 109 VAL A N 1
ATOM 853 C CA . VAL A 1 109 ? 5.507 0.280 -13.239 1.00 96.31 109 VAL A CA 1
ATOM 854 C C . VAL A 1 109 ? 5.948 0.241 -14.693 1.00 96.31 109 VAL A C 1
ATOM 856 O O . VAL A 1 109 ? 5.392 -0.523 -15.482 1.00 96.31 109 VAL A O 1
ATOM 859 N N . GLY A 1 110 ? 6.894 1.100 -15.058 1.00 90.75 110 GLY A N 1
ATOM 860 C CA . GLY A 1 110 ? 7.406 1.221 -16.424 1.00 90.75 110 GLY A CA 1
ATOM 861 C C . GLY A 1 110 ? 7.712 2.665 -16.806 1.00 90.75 110 GLY A C 1
ATOM 862 O O . GLY A 1 110 ? 7.731 3.549 -15.950 1.00 90.75 110 GLY A O 1
ATOM 863 N N . ASP A 1 111 ? 7.952 2.900 -18.096 1.00 78.75 111 ASP A N 1
ATOM 864 C CA . ASP A 1 111 ? 8.382 4.207 -18.595 1.00 78.75 111 ASP A CA 1
ATOM 865 C C . ASP A 1 111 ? 7.286 5.279 -18.436 1.00 78.75 111 ASP A C 1
ATOM 867 O O . ASP A 1 111 ? 6.218 5.246 -19.063 1.00 78.75 111 ASP A O 1
ATOM 871 N N . VAL A 1 112 ? 7.573 6.247 -17.566 1.00 66.38 112 VAL A N 1
ATOM 872 C CA . VAL A 1 112 ? 6.661 7.296 -17.097 1.00 66.38 112 VAL A CA 1
ATOM 873 C C . VAL A 1 112 ? 6.579 8.469 -18.094 1.00 66.38 112 VAL A C 1
ATOM 875 O O . VAL A 1 112 ? 5.874 9.449 -17.829 1.00 66.38 112 VAL A O 1
ATOM 878 N N . ASP A 1 113 ? 7.294 8.392 -19.224 1.00 65.69 113 ASP A N 1
ATOM 879 C CA . ASP A 1 113 ? 7.321 9.394 -20.302 1.00 65.69 113 ASP A CA 1
ATOM 880 C C . ASP A 1 113 ? 6.683 8.927 -21.625 1.00 65.69 113 ASP A C 1
ATOM 882 O O . ASP A 1 113 ? 6.642 9.695 -22.591 1.00 65.69 113 ASP A O 1
ATOM 886 N N . SER A 1 114 ? 6.113 7.717 -21.679 1.00 53.09 114 SER A N 1
ATOM 887 C CA . SER A 1 114 ? 5.377 7.240 -22.860 1.00 53.09 114 SER A CA 1
ATOM 888 C C . SER A 1 114 ? 4.003 7.925 -22.994 1.00 53.09 114 SER A C 1
ATOM 890 O O . SER A 1 114 ? 2.955 7.410 -22.608 1.00 53.09 114 SER A O 1
ATOM 892 N N . ASN A 1 115 ? 4.008 9.147 -23.528 1.00 43.94 115 ASN A N 1
ATOM 893 C CA . ASN A 1 115 ? 2.817 9.773 -24.099 1.00 43.94 115 ASN A CA 1
ATOM 894 C C . ASN A 1 115 ? 2.557 9.158 -25.481 1.00 43.94 115 ASN A C 1
ATOM 896 O O . ASN A 1 115 ? 3.157 9.607 -26.458 1.00 43.94 115 ASN A O 1
ATOM 900 N N . ASP A 1 116 ? 1.671 8.167 -25.549 1.00 43.72 116 ASP A N 1
ATOM 901 C CA . ASP A 1 116 ? 0.993 7.774 -26.796 1.00 43.72 116 ASP A CA 1
ATOM 902 C C . ASP A 1 116 ? -0.386 8.455 -26.886 1.00 43.72 116 ASP A C 1
ATOM 904 O O . ASP A 1 116 ? -1.158 8.389 -25.893 1.00 43.72 116 ASP A O 1
#

pLDDT: mean 85.96, std 18.4, range [32.41, 98.38]

Foldseek 3Di:
DPDPPLPQDPWDPDQKAFRDKAKVVGFDDDPQATEDEAFDKIKIFTDMDGPDPDDADLVQKDKDKPDVQQKHWDDPGSGMIMIGGRDADKIWIFIGGNPHTTDIGIYGYHDRPPDD